Protein AF-A0A7I8V943-F1 (afdb_monomer)

Sequence (172 aa):
MAEEETLLRQRYSHDTDPDWDPNLPYGGKVYLARRKKPDPIWVKIVEAVALIGTIVFAIYAYYYFDHLHFHVTHGYAHLGYSAAQHQVGQRYLHGKGVEKNPHKAMEWFEKSAKQGHPHAAYNVAVGHLQGIRRDLLKPGEAHEYIKHAARNGVNEANRALTDVCERGGCEN

Structure (mmCIF, N/CA/C/O backbone):
data_AF-A0A7I8V943-F1
#
_entry.id   AF-A0A7I8V943-F1
#
loop_
_atom_site.group_PDB
_atom_site.id
_atom_site.type_symbol
_atom_site.label_atom_id
_atom_site.label_alt_id
_atom_site.label_comp_id
_atom_site.label_asym_id
_atom_site.label_entity_id
_atom_site.label_seq_id
_atom_site.pdbx_PDB_ins_code
_atom_site.Cartn_x
_atom_site.Cartn_y
_atom_site.Cartn_z
_atom_site.occupancy
_atom_site.B_iso_or_equiv
_atom_site.auth_seq_id
_atom_site.auth_comp_id
_atom_site.auth_asym_id
_atom_site.auth_atom_id
_atom_site.pdbx_PDB_model_num
ATOM 1 N N . MET A 1 1 ? -11.256 6.746 -68.044 1.00 68.31 1 MET A N 1
ATOM 2 C CA . MET A 1 1 ? -10.011 7.001 -68.806 1.00 68.31 1 MET A CA 1
ATOM 3 C C . MET A 1 1 ? -9.532 8.434 -68.594 1.00 68.31 1 MET A C 1
ATOM 5 O O . MET A 1 1 ? -8.538 8.596 -67.911 1.00 68.31 1 MET A O 1
ATOM 9 N N . ALA A 1 2 ? -10.250 9.468 -69.059 1.00 76.00 2 ALA A N 1
ATOM 10 C CA . ALA A 1 2 ? -9.832 10.868 -68.861 1.00 76.00 2 ALA A CA 1
ATOM 11 C C . ALA A 1 2 ? -9.759 11.289 -67.379 1.00 76.00 2 ALA A C 1
ATOM 13 O O . ALA A 1 2 ? -8.800 11.926 -66.965 1.00 76.00 2 ALA A O 1
ATOM 14 N N . GLU A 1 3 ? -10.735 10.868 -66.571 1.00 78.62 3 GLU A N 1
ATOM 15 C CA . GLU A 1 3 ? -10.806 11.206 -65.143 1.00 78.62 3 GLU A CA 1
ATOM 16 C C . GLU A 1 3 ? -9.691 10.528 -64.319 1.00 78.62 3 GLU A C 1
ATOM 18 O O . GLU A 1 3 ? -9.083 11.123 -63.433 1.00 78.62 3 GLU A O 1
ATOM 23 N N . GLU A 1 4 ? -9.346 9.294 -64.685 1.00 77.88 4 GLU A N 1
ATOM 24 C CA . GLU A 1 4 ? -8.247 8.533 -64.085 1.00 77.88 4 GLU A CA 1
ATOM 25 C C . GLU A 1 4 ? -6.886 9.137 -64.453 1.00 77.88 4 GLU A C 1
ATOM 27 O O . GLU A 1 4 ? -6.015 9.272 -63.597 1.00 77.88 4 GLU A O 1
ATOM 32 N N . GLU A 1 5 ? -6.723 9.596 -65.695 1.00 78.00 5 GLU A N 1
ATOM 33 C CA . GLU A 1 5 ? -5.516 10.295 -66.133 1.00 78.00 5 GLU A CA 1
ATOM 34 C C . GLU A 1 5 ? -5.358 11.658 -65.440 1.00 78.00 5 GLU A C 1
ATOM 36 O O . GLU A 1 5 ? -4.251 12.015 -65.032 1.00 78.00 5 GLU A O 1
ATOM 41 N N . THR A 1 6 ? -6.451 12.399 -65.226 1.00 77.25 6 THR A N 1
ATOM 42 C CA . THR A 1 6 ? -6.415 13.647 -64.448 1.00 77.25 6 THR A CA 1
ATOM 43 C C . THR A 1 6 ? -6.080 13.398 -62.982 1.00 77.25 6 THR A C 1
ATOM 45 O O . THR A 1 6 ? -5.248 14.112 -62.430 1.00 77.25 6 THR A O 1
ATOM 48 N N . LEU A 1 7 ? -6.632 12.347 -62.370 1.00 74.25 7 LEU A N 1
ATOM 49 C CA . LEU A 1 7 ? -6.323 11.968 -60.989 1.00 74.25 7 LEU A CA 1
ATOM 50 C C . LEU A 1 7 ? -4.874 11.499 -60.835 1.00 74.25 7 LEU A C 1
ATOM 52 O O . LEU A 1 7 ? -4.231 11.806 -59.834 1.00 74.25 7 LEU A O 1
ATOM 56 N N . LEU A 1 8 ? -4.336 10.781 -61.823 1.00 68.69 8 LEU A N 1
ATOM 57 C CA . LEU A 1 8 ? -2.928 10.394 -61.852 1.00 68.69 8 LEU A CA 1
ATOM 58 C C . LEU A 1 8 ? -2.028 11.623 -62.019 1.00 68.69 8 LEU A C 1
ATOM 60 O O . LEU A 1 8 ? -1.088 11.786 -61.246 1.00 68.69 8 LEU A O 1
ATOM 64 N N . ARG A 1 9 ? -2.333 12.536 -62.947 1.00 69.25 9 ARG A N 1
ATOM 65 C CA . ARG A 1 9 ? -1.579 13.795 -63.094 1.00 69.25 9 ARG A CA 1
ATOM 66 C C . ARG A 1 9 ? -1.612 14.638 -61.827 1.00 69.25 9 ARG A C 1
ATOM 68 O O . ARG A 1 9 ? -0.581 15.171 -61.444 1.00 69.25 9 ARG A O 1
ATOM 75 N N . GLN A 1 10 ? -2.754 14.704 -61.155 1.00 66.62 10 GLN A N 1
ATOM 76 C CA . GLN A 1 10 ? -2.909 15.420 -59.892 1.00 66.62 10 GLN A CA 1
ATOM 77 C C . GLN A 1 10 ? -2.174 14.718 -58.737 1.00 66.62 10 GLN A C 1
ATOM 79 O O . GLN A 1 10 ? -1.585 15.374 -57.888 1.00 66.62 10 GLN A O 1
ATOM 84 N N . ARG A 1 11 ? -2.111 13.380 -58.734 1.00 62.62 11 ARG A N 1
ATOM 85 C CA . ARG A 1 11 ? -1.323 12.590 -57.769 1.00 62.62 11 ARG A CA 1
ATOM 86 C C . ARG A 1 11 ? 0.189 12.778 -57.935 1.00 62.62 11 ARG A C 1
ATOM 88 O O . ARG A 1 11 ? 0.924 12.638 -56.962 1.00 62.62 11 ARG A O 1
ATOM 95 N N . TYR A 1 12 ? 0.649 13.062 -59.152 1.00 61.16 12 TYR A N 1
ATOM 96 C CA . TYR A 1 12 ? 2.063 13.280 -59.472 1.00 61.16 12 TYR A CA 1
ATOM 97 C C . TYR A 1 12 ? 2.429 14.761 -59.677 1.00 61.16 12 TYR A C 1
ATOM 99 O O . TYR A 1 12 ? 3.597 15.060 -59.938 1.00 61.16 12 TYR A O 1
ATOM 107 N N . SER A 1 13 ? 1.482 15.697 -59.534 1.00 63.16 13 SER A N 1
ATOM 108 C CA . SER A 1 13 ? 1.764 17.132 -59.625 1.00 63.16 13 SER A CA 1
ATOM 109 C C . SER A 1 13 ? 2.575 17.575 -58.415 1.00 63.16 13 SER A C 1
ATOM 111 O O . SER A 1 13 ? 2.190 17.318 -57.278 1.00 63.16 13 SER A O 1
ATOM 113 N N . HIS A 1 14 ? 3.707 18.229 -58.656 1.00 62.41 14 HIS A N 1
ATOM 114 C CA . HIS A 1 14 ? 4.579 18.724 -57.587 1.00 62.41 14 HIS A CA 1
ATOM 115 C C . HIS A 1 14 ? 4.001 19.976 -56.908 1.00 62.41 14 HIS A C 1
ATOM 117 O O . HIS A 1 14 ? 4.427 20.331 -55.818 1.00 62.41 14 HIS A O 1
ATOM 123 N N . ASP A 1 15 ? 2.979 20.593 -57.507 1.00 64.38 15 ASP A N 1
ATOM 124 C CA . ASP A 1 15 ? 2.347 21.829 -57.034 1.00 64.38 15 ASP A CA 1
ATOM 125 C C . ASP A 1 15 ? 1.619 21.681 -55.685 1.00 64.38 15 ASP A C 1
ATOM 127 O O . ASP A 1 15 ? 1.295 22.678 -55.047 1.00 64.38 15 ASP A O 1
ATOM 131 N N . THR A 1 16 ? 1.365 20.448 -55.231 1.00 65.06 16 THR A N 1
ATOM 132 C CA . THR A 1 16 ? 0.753 20.162 -53.922 1.00 65.06 16 THR A CA 1
ATOM 133 C C . THR A 1 16 ? 1.768 19.850 -52.819 1.00 65.06 16 THR A C 1
ATOM 135 O O . THR A 1 16 ? 1.364 19.643 -51.675 1.00 65.06 16 THR A O 1
ATOM 138 N N . ASP A 1 17 ? 3.062 19.751 -53.139 1.00 70.81 17 ASP A N 1
ATOM 139 C CA . ASP A 1 17 ? 4.116 19.430 -52.172 1.00 70.81 17 ASP A CA 1
ATOM 140 C C . ASP A 1 17 ? 4.638 20.728 -51.521 1.00 70.81 17 ASP A C 1
ATOM 142 O O . ASP A 1 17 ? 5.137 21.596 -52.239 1.00 70.81 17 ASP A O 1
ATOM 146 N N . PRO A 1 18 ? 4.542 20.906 -50.188 1.00 71.94 18 PRO A N 1
ATOM 147 C CA . PRO A 1 18 ? 5.000 22.126 -49.516 1.00 71.94 18 PRO A CA 1
ATOM 148 C C . PRO A 1 18 ? 6.506 22.397 -49.681 1.00 71.94 18 PRO A C 1
ATOM 150 O O . PRO A 1 18 ? 6.937 23.533 -49.491 1.00 71.94 18 PRO A O 1
ATOM 153 N N . ASP A 1 19 ? 7.296 21.384 -50.052 1.00 72.56 19 ASP A N 1
ATOM 154 C CA . ASP A 1 19 ? 8.736 21.514 -50.302 1.00 72.56 19 ASP A CA 1
ATOM 155 C C . ASP A 1 19 ? 9.072 21.935 -51.753 1.00 72.56 19 ASP A C 1
ATOM 157 O O . ASP A 1 19 ? 10.246 22.167 -52.082 1.00 72.56 19 ASP A O 1
ATOM 161 N N . TRP A 1 20 ? 8.073 22.031 -52.641 1.00 76.06 20 TRP A N 1
ATOM 162 C CA . TRP A 1 20 ? 8.238 22.486 -54.024 1.00 76.06 20 TRP A CA 1
ATOM 163 C C . TRP A 1 20 ? 8.131 24.011 -54.121 1.00 76.06 20 TRP A C 1
ATOM 165 O O . TRP A 1 20 ? 7.085 24.598 -53.867 1.00 76.06 20 TRP A O 1
ATOM 175 N N . ASP A 1 21 ? 9.220 24.658 -54.542 1.00 79.88 21 ASP A N 1
ATOM 176 C CA . ASP A 1 21 ? 9.245 26.096 -54.814 1.00 79.88 21 ASP A CA 1
ATOM 177 C C . ASP A 1 21 ? 9.688 26.336 -56.275 1.00 79.88 21 ASP A C 1
ATOM 179 O O . ASP A 1 21 ? 10.822 25.998 -56.648 1.00 7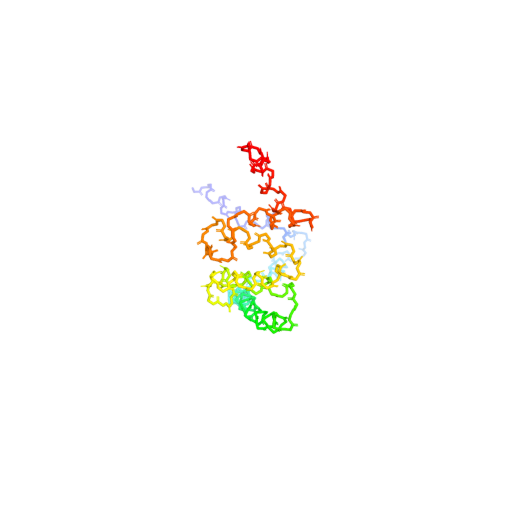9.88 21 ASP A O 1
ATOM 183 N N . PRO A 1 22 ? 8.796 26.883 -57.127 1.00 78.12 22 PRO A N 1
ATOM 184 C CA . PRO A 1 22 ? 9.045 27.068 -58.554 1.00 78.12 22 PRO A CA 1
ATOM 185 C C . PRO A 1 22 ? 10.020 28.214 -58.859 1.00 78.12 22 PRO A C 1
ATOM 187 O O . PRO A 1 22 ? 10.527 28.288 -59.979 1.00 78.12 22 PRO A O 1
ATOM 190 N N . ASN A 1 23 ? 10.312 29.093 -57.893 1.00 80.94 23 ASN A N 1
ATOM 191 C CA . ASN A 1 23 ? 11.150 30.277 -58.102 1.00 80.94 23 ASN A CA 1
ATOM 192 C C . ASN A 1 23 ? 12.654 30.000 -57.963 1.00 80.94 23 ASN A C 1
ATOM 194 O O . ASN A 1 23 ? 13.470 30.900 -58.179 1.00 80.94 23 ASN A O 1
ATOM 198 N N . LEU A 1 24 ? 13.057 28.774 -57.618 1.00 76.38 24 LEU A N 1
ATOM 199 C CA . LEU A 1 24 ? 14.473 28.443 -57.487 1.00 76.38 24 LEU A CA 1
ATOM 200 C C . LEU A 1 24 ? 15.122 28.105 -58.832 1.00 76.38 24 LEU A C 1
ATOM 202 O O . LEU A 1 24 ? 14.585 27.307 -59.612 1.00 76.38 24 LEU A O 1
ATOM 206 N N . PRO A 1 25 ? 16.348 28.604 -59.081 1.00 75.94 25 PRO A N 1
ATOM 207 C CA . PRO A 1 25 ? 17.129 28.159 -60.222 1.00 75.94 25 PRO A CA 1
ATOM 208 C C . PRO A 1 25 ? 17.386 26.650 -60.103 1.00 75.94 25 PRO A C 1
ATOM 210 O O . PRO A 1 25 ? 17.716 26.144 -59.031 1.00 75.94 25 PRO A O 1
ATOM 213 N N . TYR A 1 26 ? 17.227 25.923 -61.213 1.00 72.00 26 TYR A N 1
ATOM 214 C CA . TYR A 1 26 ? 17.338 24.457 -61.275 1.00 72.00 26 TYR A CA 1
ATOM 215 C C . TYR A 1 26 ? 16.249 23.675 -60.500 1.00 72.00 26 TYR A C 1
ATOM 217 O O . TYR A 1 26 ? 16.448 22.484 -60.234 1.00 72.00 26 TYR A O 1
ATOM 225 N N . GLY A 1 27 ? 15.105 24.317 -60.202 1.00 72.69 27 GLY A N 1
ATOM 226 C CA . GLY A 1 27 ? 13.888 23.818 -59.529 1.00 72.69 27 GLY A CA 1
ATOM 227 C C . GLY A 1 27 ? 13.808 22.309 -59.277 1.00 72.69 27 GLY A C 1
ATOM 228 O O . GLY A 1 27 ? 14.040 21.859 -58.158 1.00 72.69 27 GLY A O 1
ATOM 229 N N . GLY A 1 28 ? 13.556 21.507 -60.320 1.00 76.00 28 GLY A N 1
ATOM 230 C CA . GLY A 1 28 ? 13.406 20.044 -60.219 1.00 76.00 28 GLY A CA 1
ATOM 231 C C . GLY A 1 28 ? 14.594 19.307 -59.587 1.00 76.00 28 GLY A C 1
ATOM 232 O O . GLY A 1 28 ? 14.407 18.413 -58.763 1.00 76.00 28 GLY A O 1
ATOM 233 N N . LYS A 1 29 ? 15.833 19.690 -59.922 1.00 73.75 29 LYS A N 1
ATOM 234 C CA . LYS A 1 29 ? 17.044 19.048 -59.378 1.00 73.75 29 LYS A CA 1
ATOM 235 C C . LYS A 1 29 ? 17.275 19.436 -57.920 1.00 73.75 29 LYS A C 1
ATOM 237 O O . LYS A 1 29 ? 17.658 18.589 -57.120 1.00 73.75 29 LYS A O 1
ATOM 242 N N . VAL A 1 30 ? 17.022 20.700 -57.578 1.00 76.75 30 VAL A N 1
ATOM 243 C CA . VAL A 1 30 ? 17.175 21.222 -56.209 1.00 76.75 30 VAL A CA 1
ATOM 244 C C . VAL A 1 30 ? 16.087 20.666 -55.288 1.00 76.75 30 VAL A C 1
ATOM 246 O O . VAL A 1 30 ? 16.367 20.344 -54.136 1.00 76.75 30 VAL A O 1
ATOM 249 N N . TYR A 1 31 ? 14.867 20.499 -55.797 1.00 76.50 31 TYR A N 1
ATOM 250 C CA . TYR A 1 31 ? 13.768 19.818 -55.112 1.00 76.50 31 TYR A CA 1
ATOM 251 C C . TYR A 1 31 ? 14.116 18.358 -54.797 1.00 76.50 31 TYR A C 1
ATOM 253 O O . TYR A 1 31 ? 14.098 17.956 -53.636 1.00 76.50 31 TYR A O 1
ATOM 261 N N . LEU A 1 32 ? 14.548 17.582 -55.799 1.00 76.06 32 LEU A N 1
ATOM 262 C CA . LEU A 1 32 ? 14.947 16.185 -55.592 1.00 76.06 32 LEU A CA 1
ATOM 263 C C . LEU A 1 32 ? 16.163 16.041 -54.663 1.00 76.06 32 LEU A C 1
ATOM 265 O O . LEU A 1 32 ? 16.242 15.065 -53.923 1.00 76.06 32 LEU A O 1
ATOM 269 N N . ALA A 1 33 ? 17.093 17.002 -54.682 1.00 73.50 33 ALA A N 1
ATOM 270 C CA . ALA A 1 33 ? 18.255 17.017 -53.793 1.00 73.50 33 ALA A CA 1
ATOM 271 C C . ALA A 1 33 ? 17.895 17.353 -52.335 1.00 73.50 33 ALA A C 1
ATOM 273 O O . ALA A 1 33 ? 18.536 16.836 -51.421 1.00 73.50 33 ALA A O 1
ATOM 274 N N . ARG A 1 34 ? 16.873 18.192 -52.108 1.00 74.00 34 ARG A N 1
ATOM 275 C CA . ARG A 1 34 ? 16.338 18.485 -50.766 1.00 74.00 34 ARG A CA 1
ATOM 276 C C . ARG A 1 34 ? 15.458 17.369 -50.215 1.00 74.00 34 ARG A C 1
ATOM 278 O O . ARG A 1 34 ? 15.319 17.251 -49.000 1.00 74.00 34 ARG A O 1
ATOM 285 N N . ARG A 1 35 ? 14.903 16.526 -51.086 1.00 72.12 35 ARG A N 1
ATOM 286 C CA . ARG A 1 35 ? 14.050 15.409 -50.692 1.00 72.12 35 ARG A CA 1
ATOM 287 C C . ARG A 1 35 ? 14.856 14.371 -49.909 1.00 72.12 35 ARG A C 1
ATOM 289 O O . ARG A 1 35 ? 15.627 13.588 -50.470 1.00 72.12 35 ARG A O 1
ATOM 296 N N . LYS A 1 36 ? 14.668 14.347 -48.589 1.00 71.19 36 LYS A N 1
ATOM 297 C CA . LYS A 1 36 ? 15.260 13.328 -47.718 1.00 71.19 36 LYS A CA 1
ATOM 298 C C . LYS A 1 36 ? 14.707 11.962 -48.137 1.00 71.19 36 LYS A C 1
ATOM 300 O O . LYS A 1 36 ? 13.493 11.770 -48.183 1.00 71.19 36 LYS A O 1
ATOM 305 N N . LYS A 1 37 ? 15.587 11.019 -48.497 1.00 76.19 37 LYS A N 1
ATOM 306 C CA . LYS A 1 37 ? 15.161 9.647 -48.819 1.00 76.19 37 LYS A CA 1
ATOM 307 C C . LYS A 1 37 ? 14.432 9.072 -47.596 1.00 76.19 37 LYS A C 1
ATOM 309 O O . LYS A 1 37 ? 14.914 9.307 -46.487 1.00 76.19 37 LYS A O 1
ATOM 314 N N . PRO A 1 38 ? 13.303 8.359 -47.775 1.00 78.56 38 PRO A N 1
ATOM 315 C CA . PRO A 1 38 ? 12.608 7.748 -46.650 1.00 78.56 38 PRO A CA 1
ATOM 316 C C . PRO A 1 38 ? 13.590 6.863 -45.888 1.00 78.56 38 PRO A C 1
ATOM 318 O O . PRO A 1 38 ? 14.376 6.136 -46.509 1.00 78.56 38 PRO A O 1
ATOM 321 N N . ASP A 1 39 ? 13.573 6.967 -44.559 1.00 82.50 39 ASP A N 1
ATOM 322 C CA . ASP A 1 39 ? 14.457 6.166 -43.722 1.00 82.50 39 ASP A CA 1
ATOM 323 C C . ASP A 1 39 ? 14.255 4.684 -44.068 1.00 82.50 39 ASP A C 1
ATOM 325 O O . ASP A 1 39 ? 13.120 4.236 -44.281 1.00 82.50 39 ASP A O 1
ATOM 329 N N . PRO A 1 40 ? 15.338 3.903 -44.163 1.00 91.94 40 PRO A N 1
ATOM 330 C CA . PRO A 1 40 ? 15.212 2.508 -44.523 1.00 91.94 40 PRO A CA 1
ATOM 331 C C . PRO A 1 40 ? 14.437 1.765 -43.429 1.00 91.94 40 PRO A C 1
ATOM 333 O O . PRO A 1 40 ? 14.603 2.028 -42.239 1.00 91.94 40 PRO A O 1
ATOM 336 N N . ILE A 1 41 ? 13.603 0.806 -43.836 1.00 88.94 41 ILE A N 1
ATOM 337 C CA . ILE A 1 41 ? 12.653 0.101 -42.955 1.00 88.94 41 ILE A CA 1
ATOM 338 C C . ILE A 1 41 ? 13.338 -0.476 -41.702 1.00 88.94 41 ILE A C 1
ATOM 340 O O . ILE A 1 41 ? 12.758 -0.464 -40.619 1.00 88.94 41 ILE A O 1
ATOM 344 N N . TRP A 1 42 ? 14.597 -0.913 -41.814 1.00 89.19 42 TRP A N 1
ATOM 345 C CA . TRP A 1 42 ? 15.360 -1.445 -40.683 1.00 89.19 42 TRP A CA 1
ATOM 346 C C . TRP A 1 42 ? 15.579 -0.424 -39.554 1.00 89.19 42 TRP A C 1
ATOM 348 O O . TRP A 1 42 ? 15.561 -0.817 -38.392 1.00 89.19 42 TRP A O 1
ATOM 358 N N . VAL A 1 43 ? 15.704 0.876 -39.853 1.00 92.38 43 VAL A N 1
ATOM 359 C CA . VAL A 1 43 ? 15.827 1.932 -38.827 1.00 92.38 43 VAL A CA 1
ATOM 360 C C . VAL A 1 43 ? 14.543 2.025 -38.004 1.00 92.38 43 VAL A C 1
ATOM 362 O O . VAL A 1 43 ? 14.603 2.110 -36.780 1.00 92.38 43 VAL A O 1
ATOM 365 N N . LYS A 1 44 ? 13.377 1.914 -38.652 1.00 91.81 44 LYS A N 1
ATOM 366 C CA . LYS A 1 44 ? 12.076 1.908 -37.965 1.00 91.81 44 LYS A CA 1
ATOM 367 C C . LYS A 1 44 ? 11.860 0.654 -37.120 1.00 91.81 44 LYS A C 1
ATOM 369 O O . LYS A 1 44 ? 11.264 0.736 -36.051 1.00 91.81 44 LYS A O 1
ATOM 374 N N . ILE A 1 45 ? 12.397 -0.487 -37.552 1.00 95.12 45 ILE A N 1
ATOM 375 C CA . ILE A 1 45 ? 12.391 -1.723 -36.755 1.00 95.12 45 ILE A CA 1
ATOM 376 C C . ILE A 1 45 ? 13.261 -1.563 -35.503 1.00 95.12 45 ILE A C 1
ATOM 378 O O . ILE A 1 45 ? 12.821 -1.918 -34.413 1.00 95.12 45 ILE A O 1
ATOM 382 N N . VAL A 1 46 ? 14.467 -1.001 -35.631 1.00 96.44 46 VAL A N 1
ATOM 383 C CA . VAL A 1 46 ? 15.360 -0.754 -34.486 1.00 96.44 46 VAL A CA 1
ATOM 384 C C . VAL A 1 46 ? 14.718 0.208 -33.483 1.00 96.44 46 VAL A C 1
ATOM 386 O O . VAL A 1 46 ? 14.749 -0.059 -32.283 1.00 96.44 46 VAL A O 1
ATOM 389 N N . GLU A 1 47 ? 14.085 1.281 -33.963 1.00 93.69 47 GLU A N 1
ATOM 390 C CA . GLU A 1 47 ? 13.342 2.235 -33.129 1.00 93.69 47 GLU A CA 1
ATOM 391 C C . GLU A 1 47 ? 12.207 1.538 -32.356 1.00 93.69 47 GLU A C 1
ATOM 393 O O . GLU A 1 47 ? 12.101 1.684 -31.137 1.00 93.69 47 GLU A O 1
ATOM 398 N N . ALA A 1 48 ? 11.413 0.700 -33.029 1.00 95.50 48 ALA A N 1
ATOM 399 C CA . ALA A 1 48 ? 10.337 -0.057 -32.392 1.00 95.50 48 ALA A CA 1
ATOM 400 C C . ALA A 1 48 ? 10.853 -1.065 -31.350 1.00 95.50 48 ALA A C 1
ATOM 402 O O . ALA A 1 48 ? 10.293 -1.166 -30.260 1.00 95.50 48 ALA A O 1
ATOM 403 N N . VAL A 1 49 ? 11.938 -1.788 -31.646 1.00 97.31 49 VAL A N 1
ATOM 404 C CA . VAL A 1 49 ? 12.546 -2.742 -30.703 1.00 97.31 49 VAL A CA 1
ATOM 405 C C . VAL A 1 49 ? 13.102 -2.022 -29.479 1.00 97.31 49 VAL A C 1
ATOM 407 O O . VAL A 1 49 ? 12.913 -2.503 -28.362 1.00 97.31 49 VAL A O 1
ATOM 410 N N . ALA A 1 50 ? 13.733 -0.859 -29.657 1.00 96.69 50 ALA A N 1
ATOM 411 C CA . ALA A 1 50 ? 14.204 -0.047 -28.542 1.00 96.69 50 ALA A CA 1
ATOM 412 C C . ALA A 1 50 ? 13.040 0.385 -27.636 1.00 96.69 50 ALA A C 1
ATOM 414 O O . ALA A 1 50 ? 13.128 0.224 -26.420 1.00 96.69 50 ALA A O 1
ATOM 415 N N . LEU A 1 51 ? 11.925 0.849 -28.214 1.00 96.75 51 LEU A N 1
ATOM 416 C CA . LEU A 1 51 ? 10.723 1.222 -27.457 1.00 96.75 51 LEU A CA 1
ATOM 417 C C . LEU A 1 51 ? 10.095 0.031 -26.721 1.00 96.75 51 LEU A C 1
ATOM 419 O O . LEU A 1 51 ? 9.722 0.145 -25.557 1.00 96.75 51 LEU A O 1
ATOM 423 N N . ILE A 1 52 ? 10.004 -1.134 -27.361 1.00 97.00 52 ILE A N 1
ATOM 424 C CA . ILE A 1 52 ? 9.492 -2.344 -26.702 1.00 97.00 52 ILE A CA 1
ATOM 425 C C . ILE A 1 52 ? 10.429 -2.760 -25.562 1.00 97.00 52 ILE A C 1
ATOM 427 O O . ILE A 1 52 ? 9.967 -3.097 -24.474 1.00 97.00 52 ILE A O 1
ATOM 431 N N . GLY A 1 53 ? 11.742 -2.688 -25.780 1.00 97.12 53 GLY A N 1
ATOM 432 C CA . GLY A 1 53 ? 12.750 -3.005 -24.775 1.00 97.12 53 GLY A CA 1
ATOM 433 C C . GLY A 1 53 ? 12.659 -2.112 -23.539 1.00 97.12 53 GLY A C 1
ATOM 434 O O . GLY A 1 53 ? 12.708 -2.624 -22.421 1.00 97.12 53 GLY A O 1
ATOM 435 N N . THR A 1 54 ? 12.464 -0.800 -23.707 1.00 96.44 54 THR A N 1
ATOM 436 C CA . THR A 1 54 ? 12.300 0.115 -22.565 1.00 96.44 54 THR A CA 1
ATOM 437 C C . THR A 1 54 ? 11.012 -0.155 -21.797 1.00 96.44 54 THR A C 1
ATOM 439 O O . THR A 1 54 ? 11.030 -0.126 -20.567 1.00 96.44 54 THR A O 1
ATOM 442 N N . ILE A 1 55 ? 9.918 -0.489 -22.488 1.00 96.44 55 ILE A N 1
ATOM 443 C CA . ILE A 1 55 ? 8.650 -0.864 -21.849 1.00 96.44 55 ILE A CA 1
ATOM 444 C C . ILE A 1 55 ? 8.815 -2.161 -21.051 1.00 96.44 55 ILE A C 1
ATOM 446 O O . ILE A 1 55 ? 8.437 -2.213 -19.882 1.00 96.44 55 ILE A O 1
ATOM 450 N N . VAL A 1 56 ? 9.422 -3.197 -21.636 1.00 96.12 56 VAL A N 1
ATOM 451 C CA . VAL A 1 56 ? 9.670 -4.475 -20.948 1.00 96.12 56 VAL A CA 1
ATOM 452 C C . VAL A 1 56 ? 10.593 -4.281 -19.747 1.00 96.12 56 VAL A C 1
ATOM 454 O O . VAL A 1 56 ? 10.316 -4.814 -18.674 1.00 96.12 56 VAL A O 1
ATOM 457 N N . PHE A 1 57 ? 11.653 -3.486 -19.890 1.00 94.88 57 PHE A N 1
ATOM 458 C CA . PHE A 1 57 ? 12.548 -3.158 -18.784 1.00 94.88 57 PHE A CA 1
ATOM 459 C C . PHE A 1 57 ? 11.821 -2.403 -17.666 1.00 94.88 57 PHE A C 1
ATOM 461 O O . PHE A 1 57 ? 11.999 -2.736 -16.497 1.00 94.88 57 PHE A O 1
ATOM 468 N N . ALA A 1 58 ? 10.962 -1.439 -18.002 1.00 92.62 58 ALA A N 1
ATOM 469 C CA . ALA A 1 58 ? 10.160 -0.714 -17.021 1.00 92.62 58 ALA A CA 1
ATOM 470 C C . ALA A 1 58 ? 9.183 -1.644 -16.283 1.00 92.62 58 ALA A C 1
ATOM 472 O O . ALA A 1 58 ? 9.063 -1.562 -15.061 1.00 92.62 58 ALA A O 1
ATOM 473 N N . ILE A 1 59 ? 8.536 -2.569 -16.999 1.00 91.19 59 ILE A N 1
ATOM 474 C CA . ILE A 1 59 ? 7.662 -3.591 -16.407 1.00 91.19 59 ILE A CA 1
ATOM 475 C C . ILE A 1 59 ? 8.463 -4.497 -15.466 1.00 91.19 59 ILE A C 1
ATOM 477 O O . ILE A 1 59 ? 8.061 -4.716 -14.324 1.00 91.19 59 ILE A O 1
ATOM 481 N N . TYR A 1 60 ? 9.618 -4.993 -15.910 1.00 89.81 60 TYR A N 1
ATOM 482 C CA . TYR A 1 60 ? 10.497 -5.821 -15.089 1.00 89.81 60 TYR A CA 1
ATOM 483 C C . TYR A 1 60 ? 10.956 -5.084 -13.824 1.00 89.81 60 TYR A C 1
ATOM 485 O O . TYR A 1 60 ? 10.853 -5.624 -12.722 1.00 89.81 60 TYR A O 1
ATOM 493 N N . ALA A 1 61 ? 11.399 -3.833 -13.965 1.00 89.44 61 ALA A N 1
ATOM 494 C CA . ALA A 1 61 ? 11.808 -2.991 -12.847 1.00 89.44 61 ALA A CA 1
ATOM 495 C C . ALA A 1 61 ? 10.657 -2.765 -11.855 1.00 89.44 61 ALA A C 1
ATOM 497 O O . ALA A 1 61 ? 10.878 -2.854 -10.649 1.00 89.44 61 ALA A O 1
ATOM 498 N N . TYR A 1 62 ? 9.432 -2.545 -12.341 1.00 85.88 62 TYR A N 1
ATOM 499 C CA . TYR A 1 62 ? 8.239 -2.416 -11.503 1.00 85.88 62 TYR A CA 1
ATOM 500 C C . TYR A 1 62 ? 7.976 -3.686 -10.674 1.00 85.88 62 TYR A C 1
ATOM 502 O O . TYR A 1 62 ? 7.838 -3.603 -9.452 1.00 85.88 62 TYR A O 1
ATOM 510 N N . TYR A 1 63 ? 7.989 -4.866 -11.306 1.00 83.56 63 TYR A N 1
ATOM 511 C CA . TYR A 1 63 ? 7.790 -6.142 -10.605 1.00 83.56 63 TYR A CA 1
ATOM 512 C C . TYR A 1 63 ? 8.912 -6.458 -9.608 1.00 83.56 63 TYR A C 1
ATOM 514 O O . TYR A 1 63 ? 8.643 -6.917 -8.495 1.00 83.56 63 TYR A O 1
ATOM 522 N N . TYR A 1 64 ? 10.167 -6.196 -9.978 1.00 81.50 64 TYR A N 1
ATOM 523 C CA . TYR A 1 64 ? 11.313 -6.414 -9.096 1.00 81.50 64 TYR A CA 1
ATOM 524 C C . TYR A 1 64 ? 11.274 -5.483 -7.876 1.00 81.50 64 TYR A C 1
ATOM 526 O O . TYR A 1 64 ? 11.513 -5.918 -6.746 1.00 81.50 64 TYR A O 1
ATOM 534 N N . PHE A 1 65 ? 10.918 -4.212 -8.085 1.00 78.31 65 PHE A N 1
ATOM 535 C CA . PHE A 1 65 ? 10.796 -3.231 -7.009 1.00 78.31 65 PHE A CA 1
ATOM 536 C C . PHE A 1 65 ? 9.711 -3.621 -5.999 1.00 78.31 65 PHE A C 1
ATOM 538 O O . PHE A 1 65 ? 9.927 -3.506 -4.792 1.00 78.31 65 PHE A O 1
ATOM 545 N N . ASP A 1 66 ? 8.581 -4.156 -6.467 1.00 75.75 66 ASP A N 1
ATOM 546 C CA . ASP A 1 66 ? 7.514 -4.640 -5.588 1.00 75.75 66 ASP A CA 1
ATOM 547 C C . ASP A 1 66 ? 7.977 -5.796 -4.678 1.00 75.75 66 ASP A C 1
ATOM 549 O O . ASP A 1 66 ? 7.596 -5.843 -3.503 1.00 75.75 66 ASP A O 1
ATOM 553 N N . HIS A 1 67 ? 8.832 -6.698 -5.175 1.00 74.38 67 HIS A N 1
ATOM 554 C CA . HIS A 1 67 ? 9.380 -7.797 -4.373 1.00 74.38 67 HIS A CA 1
ATOM 555 C C . HIS A 1 67 ? 10.422 -7.307 -3.354 1.00 74.38 67 HIS A C 1
ATOM 557 O O . HIS A 1 67 ? 10.352 -7.662 -2.175 1.00 74.38 67 HIS A O 1
ATOM 563 N N . LEU A 1 68 ? 11.336 -6.417 -3.762 1.00 78.56 68 LEU A N 1
ATOM 564 C CA . LEU A 1 68 ? 12.324 -5.818 -2.855 1.00 78.56 68 LEU A CA 1
ATOM 565 C C . LEU A 1 68 ? 11.651 -5.031 -1.719 1.00 78.56 68 LEU A C 1
ATOM 567 O O . LEU A 1 68 ? 12.038 -5.148 -0.552 1.00 78.56 68 LEU A O 1
ATOM 571 N N . HIS A 1 69 ? 10.606 -4.267 -2.044 1.00 81.88 69 HIS A N 1
ATOM 572 C CA . HIS A 1 69 ? 9.862 -3.472 -1.072 1.00 81.88 69 HIS A CA 1
ATOM 573 C C . HIS A 1 69 ? 9.214 -4.344 0.017 1.00 81.88 69 HIS A C 1
ATOM 575 O O . HIS A 1 69 ? 9.143 -3.930 1.179 1.00 81.88 69 HIS A O 1
ATOM 581 N N . PHE A 1 70 ? 8.782 -5.568 -0.310 1.00 87.81 70 PHE A N 1
ATOM 582 C CA . PHE A 1 70 ? 8.224 -6.494 0.679 1.00 87.81 70 PHE A CA 1
ATOM 583 C C . PHE A 1 70 ? 9.250 -6.898 1.746 1.00 87.81 70 PHE A C 1
ATOM 585 O O . PHE A 1 70 ? 8.950 -6.814 2.933 1.00 87.81 70 PHE A O 1
ATOM 592 N N . HIS A 1 71 ? 10.475 -7.268 1.365 1.00 87.94 71 HIS A N 1
ATOM 593 C CA . HIS A 1 71 ? 11.498 -7.682 2.335 1.00 87.94 71 HIS A CA 1
ATOM 594 C C . HIS A 1 71 ? 11.881 -6.559 3.301 1.00 87.94 71 HIS A C 1
ATOM 596 O O . HIS A 1 71 ? 11.974 -6.777 4.511 1.00 87.94 71 HIS A O 1
ATOM 602 N N . VAL A 1 72 ? 12.049 -5.346 2.772 1.00 90.44 72 VAL A N 1
ATOM 603 C CA . VAL A 1 72 ? 12.386 -4.163 3.568 1.00 90.44 72 VAL A CA 1
ATOM 604 C C . VAL A 1 72 ? 11.248 -3.824 4.534 1.00 90.44 72 VAL A C 1
ATOM 606 O O . VAL A 1 72 ? 11.474 -3.712 5.739 1.00 90.44 72 VAL A O 1
ATOM 609 N N . THR A 1 73 ? 10.006 -3.735 4.042 1.00 91.62 73 THR A N 1
ATOM 610 C CA . THR A 1 73 ? 8.834 -3.470 4.898 1.00 91.62 73 THR A CA 1
ATOM 611 C C . THR A 1 73 ? 8.607 -4.562 5.939 1.00 91.62 73 THR A C 1
ATOM 613 O O . THR A 1 73 ? 8.261 -4.247 7.075 1.00 91.62 73 THR A O 1
ATOM 616 N N . HIS A 1 74 ? 8.863 -5.826 5.601 1.00 92.69 74 HIS A N 1
ATOM 617 C CA . HIS A 1 74 ? 8.808 -6.937 6.546 1.00 92.69 74 HIS A CA 1
ATOM 618 C C . HIS A 1 74 ? 9.857 -6.791 7.658 1.00 92.69 74 HIS A C 1
ATOM 620 O O . HIS A 1 74 ? 9.522 -6.968 8.827 1.00 92.69 74 HIS A O 1
ATOM 626 N N . GLY A 1 75 ? 11.087 -6.381 7.334 1.00 94.06 75 GLY A N 1
ATOM 627 C CA . GLY A 1 75 ? 12.111 -6.044 8.330 1.00 94.06 75 GLY A CA 1
ATOM 628 C C . GLY A 1 75 ? 11.662 -4.937 9.293 1.00 94.06 75 GLY A C 1
ATOM 629 O O . GLY A 1 75 ? 11.711 -5.118 10.509 1.00 94.06 75 GLY A O 1
ATOM 630 N N . TYR A 1 76 ? 11.125 -3.829 8.772 1.00 94.31 76 TYR A N 1
ATOM 631 C CA . TYR A 1 76 ? 10.573 -2.751 9.607 1.00 94.31 76 TYR A CA 1
ATOM 632 C C . TYR A 1 76 ? 9.362 -3.195 10.440 1.00 94.31 76 TYR A C 1
ATOM 634 O O . TYR A 1 76 ? 9.189 -2.751 11.575 1.00 94.31 76 TYR A O 1
ATOM 642 N N . ALA A 1 77 ? 8.530 -4.095 9.921 1.00 95.06 77 ALA A N 1
ATOM 643 C CA . ALA A 1 77 ? 7.403 -4.637 10.671 1.00 95.06 77 ALA A CA 1
ATOM 644 C C . ALA A 1 77 ? 7.861 -5.454 11.893 1.00 95.06 77 ALA A C 1
ATOM 646 O O . ALA A 1 77 ? 7.231 -5.361 12.953 1.00 95.06 77 ALA A O 1
ATOM 647 N N . HIS A 1 78 ? 8.971 -6.196 11.771 1.00 93.44 78 HIS A N 1
ATOM 648 C CA . HIS A 1 78 ? 9.605 -6.918 12.886 1.00 93.44 78 HIS A CA 1
ATOM 649 C C . HIS A 1 78 ? 10.249 -5.991 13.915 1.00 93.44 78 HIS A C 1
ATOM 651 O O . HIS A 1 78 ? 10.194 -6.287 15.103 1.00 93.44 78 HIS A O 1
ATOM 657 N N . LEU A 1 79 ? 10.773 -4.839 13.486 1.00 94.31 79 LEU A N 1
ATOM 658 C CA . LEU A 1 79 ? 11.250 -3.786 14.395 1.00 94.31 79 LEU A CA 1
ATOM 659 C C . LEU A 1 79 ? 10.118 -3.106 15.183 1.00 94.31 79 LEU A C 1
ATOM 661 O O . LEU A 1 79 ? 10.385 -2.339 16.103 1.00 94.31 79 LEU A O 1
ATOM 665 N N . GLY A 1 80 ? 8.860 -3.389 14.840 1.00 93.06 80 GLY A N 1
ATOM 666 C CA . GLY A 1 80 ? 7.703 -2.917 15.588 1.00 93.06 80 GLY A CA 1
ATOM 667 C C . GLY A 1 80 ? 7.035 -1.676 15.011 1.00 93.06 80 GLY A C 1
ATOM 668 O O . GLY A 1 80 ? 6.090 -1.201 15.619 1.00 93.06 80 GLY A O 1
ATOM 669 N N . TYR A 1 81 ? 7.436 -1.164 13.845 1.00 95.56 81 TYR A N 1
ATOM 670 C CA . TYR A 1 81 ? 6.783 0.012 13.260 1.00 95.56 81 TYR A CA 1
ATOM 671 C C . TYR A 1 81 ? 5.343 -0.302 12.821 1.00 95.56 81 TYR A C 1
ATOM 673 O O . TYR A 1 81 ? 5.126 -1.081 11.887 1.00 95.56 81 TYR A O 1
ATOM 681 N N . SER A 1 82 ? 4.351 0.343 13.444 1.00 95.12 82 SER A N 1
ATOM 682 C CA . SER A 1 82 ? 2.924 0.109 13.171 1.00 95.12 82 SER A CA 1
ATOM 683 C C . SER A 1 82 ? 2.551 0.283 11.693 1.00 95.12 82 SER A C 1
ATOM 685 O O . SER A 1 82 ? 1.826 -0.548 11.139 1.00 95.12 82 SER A O 1
ATOM 687 N N . ALA A 1 83 ? 3.071 1.318 11.025 1.00 94.00 83 ALA A N 1
ATOM 688 C CA . ALA A 1 83 ? 2.820 1.575 9.606 1.00 94.00 83 ALA A CA 1
ATOM 689 C C . ALA A 1 83 ? 3.368 0.450 8.714 1.00 94.00 83 ALA A C 1
ATOM 691 O O . ALA A 1 83 ? 2.689 -0.002 7.794 1.00 94.00 83 ALA A O 1
ATOM 692 N N . ALA A 1 84 ? 4.562 -0.064 9.021 1.00 95.44 84 ALA A N 1
ATOM 693 C CA . ALA A 1 84 ? 5.149 -1.181 8.288 1.00 95.44 84 ALA A CA 1
ATOM 694 C C . ALA A 1 84 ? 4.345 -2.473 8.494 1.00 95.44 84 ALA A C 1
ATOM 696 O O . ALA A 1 84 ? 4.070 -3.184 7.531 1.00 95.44 84 ALA A O 1
ATOM 697 N N . GLN A 1 85 ? 3.890 -2.747 9.721 1.00 96.31 85 GLN A N 1
ATOM 698 C CA . GLN A 1 85 ? 3.015 -3.890 10.014 1.00 96.31 85 GLN A CA 1
ATOM 699 C C . GLN A 1 85 ? 1.698 -3.818 9.231 1.00 96.31 85 GLN A C 1
ATOM 701 O O . GLN A 1 85 ? 1.265 -4.820 8.660 1.00 96.31 85 GLN A O 1
ATOM 706 N N . HIS A 1 86 ? 1.096 -2.629 9.131 1.00 96.00 86 HIS A N 1
ATOM 707 C CA . HIS A 1 86 ? -0.084 -2.413 8.296 1.00 96.00 86 HIS A CA 1
ATOM 708 C C . HIS A 1 86 ? 0.210 -2.709 6.818 1.00 96.00 86 HIS A C 1
ATOM 710 O O . HIS A 1 86 ? -0.530 -3.453 6.175 1.00 96.00 86 HIS A O 1
ATOM 716 N N . GLN A 1 87 ? 1.314 -2.185 6.282 1.00 94.50 87 GLN A N 1
ATOM 717 C CA . GLN A 1 87 ? 1.714 -2.419 4.891 1.00 94.50 87 GLN A CA 1
ATOM 718 C C . GLN A 1 87 ? 1.957 -3.905 4.601 1.00 94.50 87 GLN A C 1
ATOM 720 O O . GLN A 1 87 ? 1.480 -4.423 3.593 1.00 94.50 87 GLN A O 1
ATOM 725 N N . VAL A 1 88 ? 2.628 -4.626 5.501 1.00 94.94 88 VAL A N 1
ATOM 726 C CA . VAL A 1 88 ? 2.833 -6.078 5.379 1.00 94.94 88 VAL A CA 1
ATOM 727 C C . VAL A 1 88 ? 1.496 -6.821 5.358 1.00 94.94 88 VAL A C 1
ATOM 729 O O . VAL A 1 88 ? 1.292 -7.683 4.500 1.00 94.94 88 VAL A O 1
ATOM 732 N N . GLY A 1 89 ? 0.554 -6.445 6.229 1.00 94.81 89 GLY A N 1
ATOM 733 C CA . GLY A 1 89 ? -0.809 -6.979 6.208 1.00 94.81 89 GLY A CA 1
ATOM 734 C C . GLY A 1 89 ? -1.496 -6.765 4.856 1.00 94.81 89 GLY A C 1
ATOM 735 O O . GLY A 1 89 ? -2.039 -7.705 4.275 1.00 94.81 89 GLY A O 1
ATOM 736 N N . GLN A 1 90 ? -1.392 -5.562 4.282 1.00 93.56 90 GLN A N 1
ATOM 737 C CA . GLN A 1 90 ? -1.949 -5.275 2.955 1.00 93.56 90 GLN A CA 1
ATOM 738 C C . GLN A 1 90 ? -1.308 -6.122 1.850 1.00 93.56 90 GLN A C 1
ATOM 740 O O . GLN A 1 90 ? -2.015 -6.574 0.944 1.00 93.56 90 GLN A O 1
ATOM 745 N N . ARG A 1 91 ? 0.008 -6.359 1.907 1.00 92.38 91 ARG A N 1
ATOM 746 C CA . ARG A 1 91 ? 0.716 -7.189 0.920 1.00 92.38 91 ARG A CA 1
ATOM 747 C C . ARG A 1 91 ? 0.252 -8.645 0.981 1.00 92.38 91 ARG A C 1
ATOM 749 O O . ARG A 1 91 ? -0.045 -9.202 -0.072 1.00 92.38 91 ARG A O 1
ATOM 756 N N . TYR A 1 92 ? 0.074 -9.214 2.177 1.00 94.00 92 TYR A N 1
ATOM 757 C CA . TYR A 1 92 ? -0.506 -10.554 2.353 1.00 94.00 92 TYR A CA 1
ATOM 758 C C . TYR A 1 92 ? -1.974 -10.644 1.906 1.00 94.00 92 TYR A C 1
ATOM 760 O O . TYR A 1 92 ? -2.383 -11.676 1.376 1.00 94.00 92 TYR A O 1
ATOM 768 N N . LEU A 1 93 ? -2.764 -9.578 2.074 1.00 92.69 93 LEU A N 1
ATOM 769 C CA . LEU A 1 93 ? -4.167 -9.549 1.644 1.00 92.69 93 LEU A CA 1
ATOM 770 C C . LEU A 1 93 ? -4.307 -9.550 0.111 1.00 92.69 93 LEU A C 1
ATOM 772 O O . LEU A 1 93 ? -5.176 -10.234 -0.431 1.00 92.69 93 LEU A O 1
ATOM 776 N N . HIS A 1 94 ? -3.448 -8.800 -0.585 1.00 89.44 94 HIS A N 1
ATOM 777 C CA . HIS A 1 94 ? -3.496 -8.653 -2.045 1.00 89.44 94 HIS A CA 1
ATOM 778 C C . HIS A 1 94 ? -2.595 -9.639 -2.802 1.00 89.44 94 HIS A C 1
ATOM 780 O O . HIS A 1 94 ? -2.776 -9.806 -4.004 1.00 89.44 94 HIS A O 1
ATOM 786 N N . GLY A 1 95 ? -1.632 -10.277 -2.134 1.00 88.00 95 GLY A N 1
ATOM 787 C CA . GLY A 1 95 ? -0.651 -11.159 -2.772 1.00 88.00 95 GLY A CA 1
ATOM 788 C C . GLY A 1 95 ? 0.406 -10.417 -3.603 1.00 88.00 95 GLY A C 1
ATOM 789 O O . GLY A 1 95 ? 0.886 -10.934 -4.608 1.00 88.00 95 GLY A O 1
ATOM 790 N N . LYS A 1 96 ? 0.751 -9.172 -3.239 1.00 82.38 96 LYS A N 1
ATOM 791 C CA . LYS A 1 96 ? 1.750 -8.376 -3.979 1.00 82.38 96 LYS A CA 1
ATOM 792 C C . LYS A 1 96 ? 3.162 -8.709 -3.500 1.00 82.38 96 LYS A C 1
ATOM 794 O O . LYS A 1 96 ? 3.559 -8.249 -2.431 1.00 82.38 96 LYS A O 1
ATOM 799 N N . GLY A 1 97 ? 3.905 -9.482 -4.291 1.00 78.56 97 GLY A N 1
ATOM 800 C CA . GLY A 1 97 ? 5.283 -9.889 -3.978 1.00 78.56 97 GLY A CA 1
ATOM 801 C C . GLY A 1 97 ? 5.397 -11.005 -2.932 1.00 78.56 97 GLY A C 1
ATOM 802 O O . GLY A 1 97 ? 6.511 -11.394 -2.593 1.00 78.56 97 GLY A O 1
ATOM 803 N N . VAL A 1 98 ? 4.264 -11.523 -2.445 1.00 87.06 98 VAL A N 1
ATOM 804 C CA . VAL A 1 98 ? 4.143 -12.639 -1.498 1.00 87.06 98 VAL A CA 1
ATOM 805 C C . VAL A 1 98 ? 2.873 -13.431 -1.811 1.00 87.06 98 VAL A C 1
ATOM 807 O O . VAL A 1 98 ? 1.928 -12.882 -2.374 1.00 87.06 98 VAL A O 1
ATOM 810 N N . GLU A 1 99 ? 2.828 -14.709 -1.441 1.00 89.31 99 GLU A N 1
ATOM 811 C CA . GLU A 1 99 ? 1.615 -15.517 -1.563 1.00 89.31 99 GLU A CA 1
ATOM 812 C C . GLU A 1 99 ? 0.460 -14.910 -0.750 1.00 89.31 99 GLU A C 1
ATOM 814 O O . GLU A 1 99 ? 0.627 -14.478 0.398 1.00 89.31 99 GLU A O 1
ATOM 819 N N . LYS A 1 100 ? -0.729 -14.867 -1.359 1.00 93.19 100 LYS A N 1
ATOM 820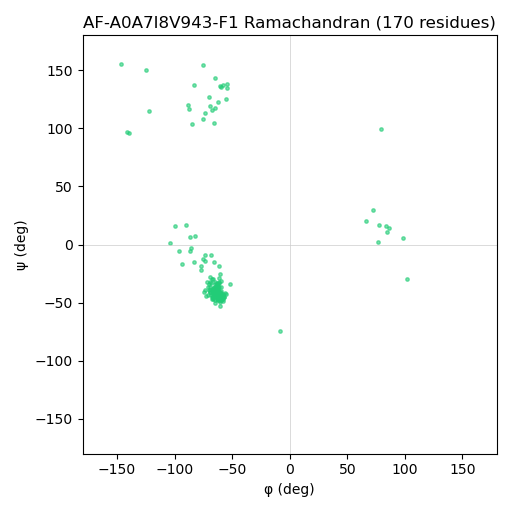 C CA . LYS A 1 100 ? -1.927 -14.310 -0.735 1.00 93.19 100 LYS A CA 1
ATOM 821 C C . LYS A 1 100 ? -2.319 -15.158 0.472 1.00 93.19 100 LYS A C 1
ATOM 823 O O . LYS A 1 100 ? -2.694 -16.317 0.334 1.00 93.19 100 LYS A O 1
ATOM 828 N N . ASN A 1 101 ? -2.295 -14.554 1.654 1.00 94.38 101 ASN A N 1
ATOM 829 C CA . ASN A 1 101 ? -2.712 -15.207 2.886 1.00 94.38 101 ASN A CA 1
ATOM 830 C C . ASN A 1 101 ? -3.505 -14.225 3.763 1.00 94.38 101 ASN A C 1
ATOM 832 O O . ASN A 1 101 ? -2.915 -13.443 4.515 1.00 94.38 101 ASN A O 1
ATOM 836 N N . PRO A 1 102 ? -4.847 -14.255 3.691 1.00 91.50 102 PRO A N 1
ATOM 837 C CA . PRO A 1 102 ? -5.677 -13.310 4.424 1.00 91.50 102 PRO A CA 1
ATOM 838 C C . PRO A 1 102 ? -5.629 -13.544 5.943 1.00 91.50 102 PRO A C 1
ATOM 840 O O . PRO A 1 102 ? -5.731 -12.583 6.697 1.00 91.50 102 PRO A O 1
ATOM 843 N N . HIS A 1 103 ? -5.386 -14.771 6.419 1.00 92.12 103 HIS A N 1
ATOM 844 C CA . HIS A 1 103 ? -5.248 -15.039 7.856 1.00 92.12 103 HIS A CA 1
ATOM 845 C C . HIS A 1 103 ? -3.997 -14.374 8.443 1.00 92.12 103 HIS A C 1
ATOM 847 O O . HIS A 1 103 ? -4.089 -13.676 9.451 1.00 92.12 103 HIS A O 1
ATOM 853 N N . LYS A 1 104 ? -2.843 -14.504 7.772 1.00 92.88 104 LYS A N 1
ATOM 854 C CA . LYS A 1 104 ? -1.610 -13.804 8.174 1.00 92.88 104 LYS A CA 1
ATOM 855 C C . LYS A 1 104 ? -1.758 -12.287 8.076 1.00 92.88 104 LYS A C 1
ATOM 857 O O . LYS A 1 104 ? -1.226 -11.571 8.919 1.00 92.88 104 LYS A O 1
ATOM 862 N N . ALA A 1 105 ? -2.485 -11.787 7.074 1.00 95.00 105 ALA A N 1
ATOM 863 C CA . ALA A 1 105 ? -2.760 -10.357 6.953 1.00 95.00 105 ALA A CA 1
ATOM 864 C C . ALA A 1 105 ? -3.458 -9.805 8.206 1.00 95.00 105 ALA A C 1
ATOM 866 O O . ALA A 1 105 ? -3.038 -8.775 8.735 1.00 95.00 105 ALA A O 1
ATOM 867 N N . MET A 1 106 ? -4.464 -10.524 8.715 1.00 94.69 106 MET A N 1
ATOM 868 C CA . MET A 1 106 ? -5.199 -10.139 9.923 1.00 94.69 106 MET A C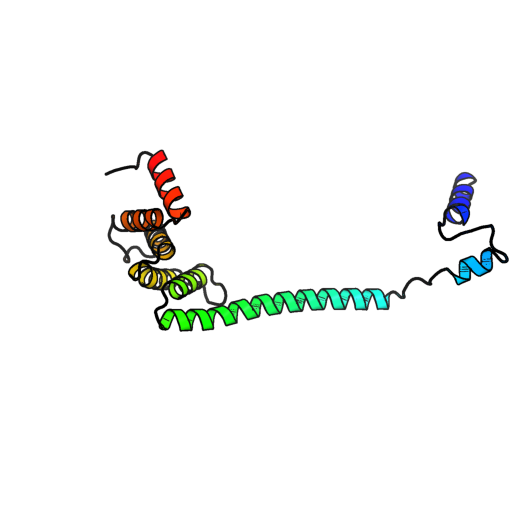A 1
ATOM 869 C C . MET A 1 106 ? -4.308 -10.089 11.165 1.00 94.69 106 MET A C 1
ATOM 871 O O . MET A 1 106 ? -4.421 -9.145 11.938 1.00 94.69 106 MET A O 1
ATOM 875 N N . GLU A 1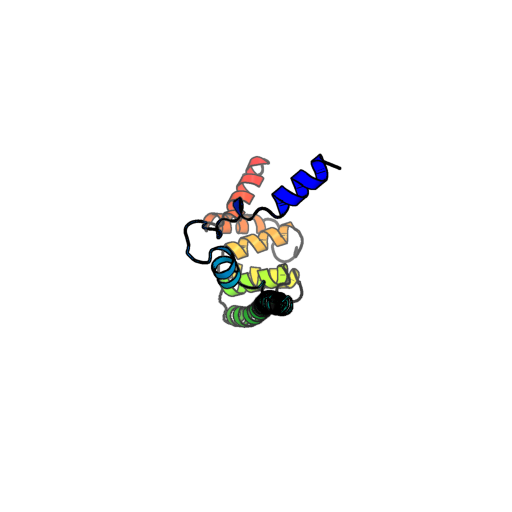 107 ? -3.379 -11.032 11.330 1.00 93.50 107 GLU A N 1
ATOM 876 C CA . GLU A 1 107 ? -2.427 -11.025 12.454 1.00 93.50 107 GLU A CA 1
ATOM 877 C C . GLU A 1 107 ? -1.512 -9.794 12.437 1.00 93.50 107 GLU A C 1
ATOM 879 O O . GLU A 1 107 ? -1.236 -9.190 13.475 1.00 93.50 107 GLU A O 1
ATOM 884 N N . TRP A 1 108 ? -1.048 -9.385 11.255 1.00 95.62 108 TRP A N 1
ATOM 885 C CA . TRP A 1 108 ? -0.237 -8.175 11.113 1.00 95.62 108 TRP A CA 1
ATOM 886 C C . TRP A 1 108 ? -1.048 -6.900 11.338 1.00 95.62 108 TRP A C 1
ATOM 888 O O . TRP A 1 108 ? -0.565 -5.975 11.997 1.00 95.62 108 TRP A O 1
ATOM 898 N N . PHE A 1 109 ? -2.289 -6.857 10.848 1.00 95.62 109 PHE A N 1
ATOM 899 C CA . PHE A 1 109 ? -3.185 -5.743 11.132 1.00 95.62 109 PHE A CA 1
ATOM 900 C C . PHE A 1 109 ? -3.522 -5.646 12.620 1.00 95.62 109 PHE A C 1
ATOM 902 O O . PHE A 1 109 ? -3.545 -4.540 13.146 1.00 95.62 109 PHE A O 1
ATOM 909 N N . GLU A 1 110 ? -3.698 -6.765 13.321 1.00 93.94 110 GLU A N 1
ATOM 910 C CA . GLU A 1 110 ? -3.937 -6.785 14.766 1.00 93.94 110 GLU A CA 1
ATOM 911 C C . GLU A 1 110 ? -2.762 -6.182 15.542 1.00 93.94 110 GLU A C 1
ATOM 913 O O . GLU A 1 110 ? -2.958 -5.314 16.392 1.00 93.94 110 GLU A O 1
ATOM 918 N N . LYS A 1 111 ? -1.526 -6.584 15.215 1.00 94.81 111 LYS A N 1
ATOM 919 C CA . LYS A 1 111 ? -0.312 -6.017 15.829 1.00 94.81 111 LYS A CA 1
ATOM 920 C C . LYS A 1 111 ? -0.224 -4.506 15.618 1.00 94.81 111 LYS A C 1
ATOM 922 O O . LYS A 1 111 ? 0.071 -3.775 16.559 1.00 94.81 111 LYS A O 1
ATOM 927 N N . SER A 1 112 ? -0.535 -4.043 14.410 1.00 96.19 112 SER A N 1
ATOM 928 C CA . SER A 1 112 ? -0.530 -2.619 14.066 1.00 96.19 112 SER A 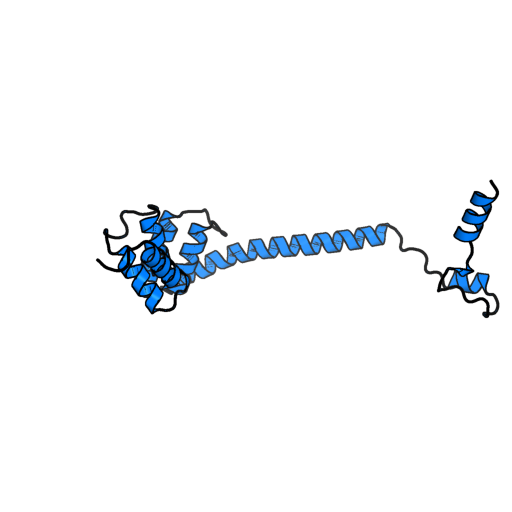CA 1
ATOM 929 C C . SER A 1 112 ? -1.658 -1.848 14.768 1.00 96.19 112 SER A C 1
ATOM 931 O O . SER A 1 112 ? -1.438 -0.756 15.295 1.00 96.19 112 SER A O 1
ATOM 933 N N . ALA A 1 113 ? -2.857 -2.431 14.846 1.00 94.25 113 ALA A N 1
ATOM 934 C CA . ALA A 1 113 ? -4.012 -1.844 15.517 1.00 94.25 113 ALA A CA 1
ATOM 935 C C . ALA A 1 113 ? -3.796 -1.721 17.033 1.00 94.25 113 ALA A C 1
ATOM 937 O O . ALA A 1 113 ? -4.148 -0.695 17.610 1.00 94.25 113 ALA A O 1
ATOM 938 N N . LYS A 1 114 ? -3.136 -2.703 17.665 1.00 92.69 114 LYS A N 1
ATOM 939 C CA . LYS A 1 114 ? -2.729 -2.640 19.083 1.00 92.6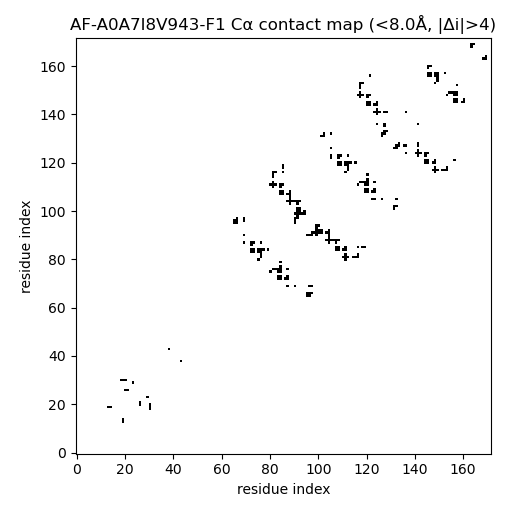9 114 LYS A CA 1
ATOM 940 C C . LYS A 1 114 ? -1.778 -1.480 19.385 1.00 92.69 114 LYS A C 1
ATOM 942 O O . LYS A 1 114 ? -1.750 -1.001 20.511 1.00 92.69 114 LYS A O 1
ATOM 947 N N . GLN A 1 115 ? -1.033 -1.006 18.387 1.00 93.62 115 GLN A N 1
ATOM 948 C CA . GLN A 1 115 ? -0.193 0.191 18.495 1.00 93.62 115 GLN A CA 1
ATOM 949 C C . GLN A 1 115 ? -0.950 1.496 18.191 1.00 93.62 115 GLN A C 1
ATOM 951 O O . GLN A 1 115 ? -0.335 2.553 18.083 1.00 93.62 115 GLN A O 1
ATOM 956 N N . GLY A 1 116 ? -2.271 1.437 18.008 1.00 92.06 116 GLY A N 1
ATOM 957 C CA . GLY A 1 116 ? -3.110 2.600 17.730 1.00 92.06 116 GLY A CA 1
ATOM 958 C C . GLY A 1 116 ? -3.175 3.005 16.258 1.00 92.06 116 GLY A C 1
ATOM 959 O O . GLY A 1 116 ? -3.710 4.068 15.955 1.00 92.06 116 GLY A O 1
ATOM 960 N N . HIS A 1 117 ? -2.676 2.193 15.315 1.00 95.56 117 HIS A N 1
ATOM 961 C CA . HIS A 1 117 ? -2.765 2.546 13.896 1.00 95.56 117 HIS A CA 1
ATOM 962 C C . HIS A 1 117 ? -4.224 2.488 13.406 1.00 95.56 117 HIS A C 1
ATOM 964 O O . HIS A 1 117 ? -4.822 1.407 13.358 1.00 95.56 117 HIS A O 1
ATOM 970 N N . PRO A 1 118 ? -4.801 3.606 12.930 1.00 94.81 118 PRO A N 1
ATOM 971 C CA . PRO A 1 118 ? -6.239 3.679 12.695 1.00 94.81 118 PRO A CA 1
ATOM 972 C C . PRO A 1 118 ? -6.689 2.902 11.448 1.00 94.81 118 PRO A C 1
ATOM 974 O O . PRO A 1 118 ? -7.665 2.160 11.516 1.00 94.81 118 PRO A O 1
ATOM 977 N N . HIS A 1 119 ? -5.941 2.954 10.335 1.00 95.19 119 HIS A N 1
ATOM 978 C CA . HIS A 1 119 ? -6.249 2.112 9.166 1.00 95.19 119 HIS A CA 1
ATOM 979 C C . HIS A 1 119 ? -6.135 0.608 9.451 1.00 95.19 119 HIS A C 1
ATOM 981 O O . HIS A 1 119 ? -6.899 -0.181 8.900 1.00 95.19 119 HIS A O 1
ATOM 987 N N . ALA A 1 120 ? -5.193 0.185 10.299 1.00 95.25 120 ALA A N 1
ATOM 988 C CA . ALA A 1 120 ? -5.101 -1.215 10.689 1.00 95.25 120 ALA A CA 1
ATOM 989 C C . ALA A 1 120 ? -6.312 -1.636 11.525 1.00 95.25 120 ALA A C 1
ATOM 991 O O . ALA A 1 120 ? -6.888 -2.682 11.246 1.00 95.25 120 ALA A O 1
ATOM 992 N N . ALA A 1 121 ? -6.747 -0.796 12.471 1.00 94.62 121 ALA A N 1
ATOM 993 C CA . ALA A 1 121 ? -7.946 -1.053 13.264 1.00 94.62 121 ALA A CA 1
ATOM 994 C C . ALA A 1 121 ? -9.197 -1.223 12.384 1.00 94.62 121 ALA A C 1
ATOM 996 O O . ALA A 1 121 ? -9.947 -2.183 12.559 1.00 94.62 121 ALA A O 1
ATOM 997 N N . TYR A 1 122 ? -9.372 -0.357 11.381 1.00 95.19 122 TYR A N 1
ATOM 998 C CA . TYR A 1 122 ? -10.449 -0.493 10.399 1.00 95.19 122 TYR A CA 1
ATOM 999 C C . TYR A 1 122 ? -10.370 -1.818 9.623 1.00 95.19 122 TYR A C 1
ATOM 1001 O O . TYR A 1 122 ? -11.357 -2.548 9.544 1.00 95.19 122 TYR A O 1
ATOM 1009 N N . ASN A 1 123 ? -9.190 -2.179 9.105 1.00 94.50 123 ASN A N 1
ATOM 1010 C CA . ASN A 1 123 ? -9.008 -3.426 8.355 1.00 94.50 123 ASN A CA 1
ATOM 1011 C C . ASN A 1 123 ? -9.269 -4.675 9.208 1.00 94.50 123 ASN A C 1
ATOM 1013 O O . ASN A 1 123 ? -9.833 -5.647 8.706 1.00 94.50 123 ASN A O 1
ATOM 1017 N N . VAL A 1 124 ? -8.895 -4.648 10.492 1.00 94.12 124 VAL A N 1
ATOM 1018 C CA . VAL A 1 124 ? -9.210 -5.727 11.437 1.00 94.12 124 VAL A CA 1
ATOM 1019 C C . VAL A 1 124 ? -10.720 -5.873 11.614 1.00 94.12 124 VAL A C 1
ATOM 1021 O O . VAL A 1 124 ? -11.249 -6.980 11.510 1.00 94.12 124 VAL A O 1
ATOM 1024 N N . ALA A 1 125 ? -11.429 -4.768 11.840 1.00 92.69 125 ALA A N 1
ATOM 1025 C CA . ALA A 1 125 ? -12.874 -4.802 12.013 1.00 92.69 125 ALA A CA 1
ATOM 1026 C C . ALA A 1 125 ? -13.587 -5.322 10.758 1.00 92.69 125 ALA A C 1
ATOM 1028 O O . ALA A 1 125 ? -14.419 -6.224 10.847 1.00 92.69 125 ALA A O 1
ATOM 1029 N N . VAL A 1 126 ? -13.212 -4.825 9.577 1.00 91.44 126 VAL A N 1
ATOM 1030 C CA . VAL A 1 126 ? -13.787 -5.275 8.301 1.00 91.44 126 VAL A CA 1
ATOM 1031 C C . VAL A 1 126 ? -13.495 -6.753 8.050 1.00 91.44 126 VAL A C 1
ATOM 1033 O O . VAL A 1 126 ? -14.405 -7.498 7.695 1.00 91.44 126 VAL A O 1
ATOM 1036 N N . GLY A 1 127 ? -12.261 -7.213 8.275 1.00 91.12 127 GLY A N 1
ATOM 1037 C CA . GLY A 1 127 ? -11.912 -8.621 8.084 1.00 91.12 127 GLY A CA 1
ATOM 1038 C C . GLY A 1 127 ? -12.639 -9.558 9.054 1.00 91.12 127 GLY A C 1
ATOM 1039 O O . GLY A 1 127 ? -12.998 -10.677 8.679 1.00 91.12 127 GLY A O 1
ATOM 1040 N N . HIS A 1 128 ? -12.924 -9.096 10.273 1.00 90.25 128 HIS A N 1
ATOM 1041 C CA . HIS A 1 128 ? -13.757 -9.826 11.225 1.00 90.25 128 HIS A CA 1
ATOM 1042 C C . HIS A 1 128 ? -15.220 -9.908 10.756 1.00 90.25 128 HIS A C 1
ATOM 1044 O O . HIS A 1 128 ? -15.787 -11.001 10.721 1.00 90.25 128 HIS A O 1
ATOM 1050 N N . LEU A 1 129 ? -15.803 -8.789 10.307 1.00 87.69 129 LEU A N 1
ATOM 1051 C CA . LEU A 1 129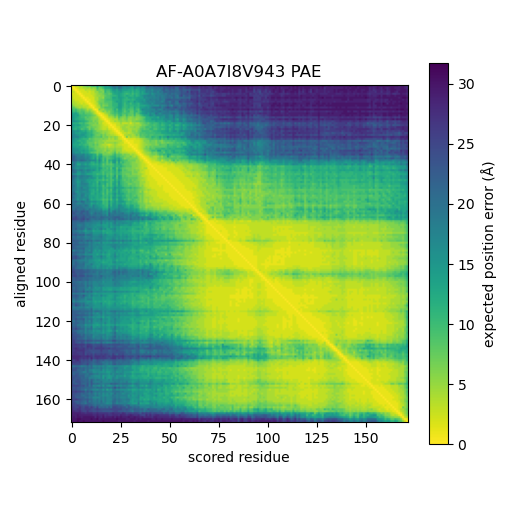 ? -17.176 -8.729 9.779 1.00 87.69 129 LEU A CA 1
ATOM 1052 C C . LEU A 1 129 ? -17.360 -9.565 8.502 1.00 87.69 129 LEU A C 1
ATOM 1054 O O . LEU A 1 129 ? -18.395 -10.200 8.320 1.00 87.69 129 LEU A O 1
ATOM 1058 N N . GLN A 1 130 ? -16.339 -9.625 7.645 1.00 88.44 130 GLN A N 1
ATOM 1059 C CA . GLN A 1 130 ? -16.313 -10.483 6.454 1.00 88.44 130 GLN A CA 1
ATOM 1060 C C . GLN A 1 130 ? -16.117 -11.973 6.785 1.00 88.44 130 GLN A C 1
ATOM 1062 O O . GLN A 1 130 ? -16.233 -12.821 5.902 1.00 88.44 130 GLN A O 1
ATOM 1067 N N . GLY A 1 131 ? -15.818 -12.316 8.042 1.00 86.69 131 GLY A N 1
ATOM 1068 C CA . GLY A 1 131 ? -15.613 -13.695 8.479 1.00 86.69 131 GLY A CA 1
ATOM 1069 C C . GLY A 1 131 ? -14.252 -14.289 8.112 1.00 86.69 131 GLY A C 1
ATOM 1070 O O . GLY A 1 131 ? -14.103 -15.505 8.184 1.00 86.69 131 GLY A O 1
ATOM 1071 N N . ILE A 1 132 ? -13.256 -13.466 7.759 1.00 85.06 132 ILE A N 1
ATOM 1072 C CA . ILE A 1 132 ? -11.889 -13.921 7.440 1.00 85.06 132 ILE A CA 1
ATOM 1073 C C . ILE A 1 132 ? -11.228 -14.549 8.678 1.00 85.06 132 ILE A C 1
ATOM 1075 O O . ILE A 1 132 ? -10.607 -15.605 8.590 1.00 85.06 132 ILE A O 1
ATOM 1079 N N . ARG A 1 133 ? -11.375 -13.906 9.844 1.00 80.69 133 ARG A N 1
ATOM 1080 C CA . ARG A 1 133 ? -10.939 -14.399 11.166 1.00 80.69 133 ARG A CA 1
ATOM 1081 C C . ARG A 1 133 ? -11.991 -14.019 12.212 1.00 80.69 133 ARG A C 1
ATOM 1083 O O . ARG A 1 133 ? -12.017 -12.892 12.708 1.00 80.69 133 ARG A O 1
ATOM 1090 N N . ARG A 1 134 ? -12.888 -14.959 12.522 1.00 73.69 134 ARG A N 1
ATOM 1091 C CA . ARG A 1 134 ? -13.975 -14.786 13.510 1.00 73.69 134 ARG A CA 1
ATOM 1092 C C . ARG A 1 134 ? -13.507 -14.893 14.962 1.00 73.69 134 ARG A C 1
ATOM 1094 O O . ARG A 1 134 ? -14.199 -14.454 15.862 1.00 73.69 134 ARG A O 1
ATOM 1101 N N . ASP A 1 135 ? -12.347 -15.483 15.175 1.00 79.31 135 ASP A N 1
ATOM 1102 C CA . ASP A 1 135 ? -11.689 -15.705 16.461 1.00 79.31 135 ASP A CA 1
ATOM 1103 C C . ASP A 1 135 ? -10.895 -14.487 16.958 1.00 79.31 135 ASP A C 1
ATOM 1105 O O . ASP A 1 135 ? -10.529 -14.437 18.127 1.00 79.31 135 ASP A O 1
ATOM 1109 N N . LEU A 1 136 ? -10.623 -13.510 16.084 1.00 79.44 136 LEU A N 1
ATOM 1110 C CA . LEU A 1 136 ? -9.740 -12.389 16.413 1.00 79.44 136 LEU A CA 1
ATOM 1111 C C . LEU A 1 136 ? -10.349 -11.402 17.417 1.00 79.44 136 LEU A C 1
ATOM 1113 O O . LEU A 1 136 ? -9.657 -10.933 18.314 1.00 79.44 136 LEU A O 1
ATOM 1117 N N . LEU A 1 137 ? -11.623 -11.056 17.226 1.00 80.50 137 LEU A N 1
ATOM 1118 C CA . LEU A 1 137 ? -12.352 -10.057 18.009 1.00 80.50 137 LEU A CA 1
ATOM 1119 C C . LEU A 1 137 ? -13.616 -10.689 18.587 1.00 80.50 137 LEU A C 1
ATOM 1121 O O . LEU A 1 137 ? -14.201 -11.593 17.987 1.00 80.50 137 LEU A O 1
ATOM 1125 N N . LYS A 1 138 ? -14.064 -10.197 19.741 1.00 82.50 138 LYS A N 1
ATOM 1126 C CA . LYS A 1 138 ? -15.368 -10.583 20.293 1.00 82.50 138 LYS A CA 1
ATOM 1127 C C . LYS A 1 138 ? -16.501 -9.885 19.532 1.00 82.50 138 LYS A C 1
ATOM 1129 O O . LYS A 1 138 ? -16.301 -8.789 18.996 1.00 82.50 138 LYS A O 1
ATOM 1134 N N . PRO A 1 139 ? -17.715 -10.467 19.517 1.00 72.56 139 PRO A N 1
ATOM 1135 C CA . PRO A 1 139 ? -18.884 -9.781 18.975 1.00 72.56 139 PRO A CA 1
ATOM 1136 C C . PRO A 1 139 ? -19.064 -8.422 19.672 1.00 72.56 139 PRO A C 1
ATOM 1138 O O . PRO A 1 139 ? -19.105 -8.352 20.897 1.00 72.56 139 PRO A O 1
ATOM 1141 N N . GLY A 1 140 ? -19.122 -7.344 18.884 1.00 78.50 140 GLY A N 1
ATOM 1142 C CA . GLY A 1 140 ? -19.240 -5.956 19.359 1.00 78.50 140 GLY A CA 1
ATOM 1143 C C . GLY A 1 140 ? -17.937 -5.147 19.340 1.00 78.50 140 GLY A C 1
ATOM 1144 O O . GLY A 1 140 ? -17.976 -3.949 19.065 1.00 78.50 140 GLY A O 1
ATOM 1145 N N . GLU A 1 141 ? -16.768 -5.778 19.506 1.00 86.56 141 GLU A N 1
ATOM 1146 C CA . GLU A 1 141 ? -15.477 -5.062 19.505 1.00 86.56 141 GLU A CA 1
ATOM 1147 C C . GLU A 1 141 ? -15.143 -4.461 18.129 1.00 86.56 141 GLU A C 1
ATOM 1149 O O . GLU A 1 141 ? -14.507 -3.411 18.042 1.00 86.56 141 GLU A O 1
ATOM 1154 N N . ALA A 1 142 ? -15.618 -5.078 17.041 1.00 87.81 142 ALA A N 1
ATOM 1155 C CA . ALA A 1 142 ? -15.388 -4.582 15.684 1.00 87.81 142 ALA A CA 1
ATOM 1156 C C . ALA A 1 142 ? -15.956 -3.167 15.470 1.00 87.81 142 ALA A C 1
ATOM 1158 O O . ALA A 1 142 ? -15.330 -2.348 14.798 1.00 87.81 142 ALA A O 1
ATOM 1159 N N . HIS A 1 143 ? -17.105 -2.851 16.077 1.00 88.12 143 HIS A N 1
ATOM 1160 C CA . HIS A 1 143 ? -17.717 -1.522 15.973 1.00 88.12 143 HIS A CA 1
ATOM 1161 C C . HIS A 1 143 ? -16.864 -0.449 16.653 1.00 88.12 143 HIS A C 1
ATOM 1163 O O . HIS A 1 143 ? -16.645 0.628 16.099 1.00 88.12 143 HIS A O 1
ATOM 1169 N N . GLU A 1 144 ? -16.303 -0.766 17.820 1.00 89.50 144 GLU A N 1
ATOM 1170 C CA . GLU A 1 144 ? -15.407 0.136 18.548 1.00 89.50 144 GLU A CA 1
ATOM 1171 C C . GLU A 1 144 ? -14.108 0.402 17.776 1.00 89.50 144 GLU A C 1
ATOM 1173 O O . GLU A 1 144 ? -13.636 1.539 17.727 1.00 89.50 144 GLU A O 1
ATOM 1178 N N . TYR A 1 145 ? -13.571 -0.600 17.077 1.00 92.00 145 TYR A N 1
ATOM 1179 C CA . TYR A 1 145 ? -12.411 -0.425 16.196 1.00 92.00 145 TYR A CA 1
ATOM 1180 C C . TYR A 1 145 ? -12.708 0.510 15.013 1.00 92.00 145 TYR A C 1
ATOM 1182 O O . TYR A 1 145 ? -11.868 1.346 14.664 1.00 92.00 145 TYR A O 1
ATOM 1190 N N . ILE A 1 146 ? -13.903 0.419 14.420 1.00 92.56 146 ILE A N 1
ATOM 1191 C CA . ILE A 1 146 ? -14.337 1.322 13.341 1.00 92.56 146 ILE A CA 1
ATOM 1192 C C . ILE A 1 146 ? -14.519 2.744 13.881 1.00 92.56 146 ILE A C 1
ATOM 1194 O O . ILE A 1 146 ? -13.997 3.685 13.283 1.00 92.56 146 ILE A O 1
ATOM 1198 N N . LYS A 1 147 ? -15.173 2.921 15.038 1.00 92.06 147 LYS A N 1
ATOM 1199 C CA . LYS A 1 147 ? -15.289 4.232 15.705 1.00 92.06 147 LYS A CA 1
ATOM 1200 C C . LYS A 1 147 ? -13.925 4.837 16.025 1.00 92.06 14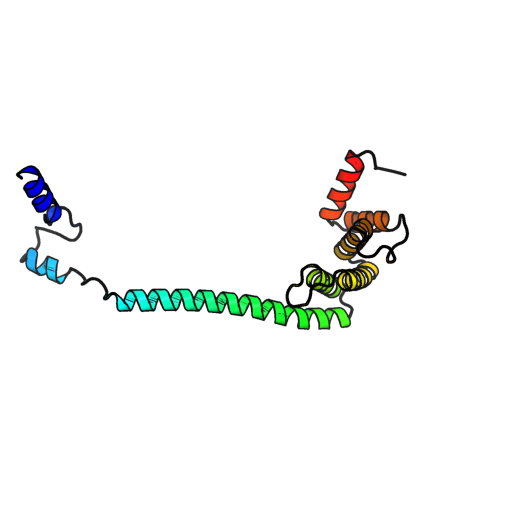7 LYS A C 1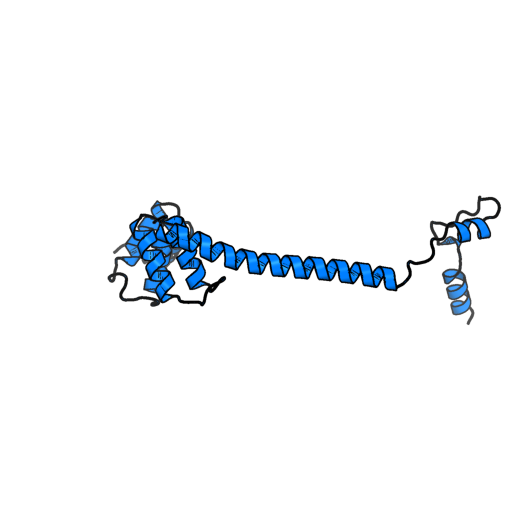
ATOM 1202 O O . LYS A 1 147 ? -13.711 6.026 15.794 1.00 92.06 147 LYS A O 1
ATOM 1207 N N . HIS A 1 148 ? -12.991 4.037 16.535 1.00 92.31 148 HIS A N 1
ATOM 1208 C CA . HIS A 1 148 ? -11.626 4.483 16.801 1.00 92.31 148 HIS A CA 1
ATOM 1209 C C . HIS A 1 148 ? -10.931 4.944 15.513 1.00 92.31 148 HIS A C 1
ATOM 1211 O O . HIS A 1 148 ? -10.325 6.015 15.487 1.00 92.31 148 HIS A O 1
ATOM 1217 N N . ALA A 1 149 ? -11.040 4.180 14.425 1.00 95.12 149 ALA A N 1
ATOM 1218 C CA . ALA A 1 149 ? -10.463 4.558 13.138 1.00 95.12 149 ALA A CA 1
ATOM 1219 C C . ALA A 1 149 ? -11.078 5.857 12.582 1.00 95.12 149 ALA A C 1
ATOM 1221 O O . ALA A 1 149 ? -10.348 6.742 12.133 1.00 95.12 149 ALA A O 1
ATOM 1222 N N . ALA A 1 150 ? -12.400 6.001 12.679 1.00 94.38 150 ALA A N 1
ATOM 1223 C CA . ALA A 1 150 ? -13.152 7.186 12.274 1.00 94.38 150 ALA A CA 1
ATOM 1224 C C . ALA A 1 150 ? -12.708 8.454 13.026 1.00 94.38 150 ALA A C 1
ATOM 1226 O O . ALA A 1 150 ? -12.403 9.471 12.399 1.00 94.38 150 ALA A O 1
ATOM 1227 N N . ARG A 1 151 ? -12.573 8.374 14.359 1.00 93.50 151 ARG A N 1
ATOM 1228 C CA . ARG A 1 151 ? -12.075 9.477 15.209 1.00 93.50 151 ARG A CA 1
ATOM 1229 C C . ARG A 1 151 ? -10.658 9.921 14.846 1.00 93.50 151 ARG A C 1
ATOM 1231 O O . ARG A 1 151 ? -10.332 11.092 14.984 1.00 93.50 151 ARG A O 1
ATOM 1238 N N . ASN A 1 152 ? -9.837 8.993 14.364 1.00 94.25 152 ASN A N 1
ATOM 1239 C CA . ASN A 1 152 ? -8.466 9.248 13.926 1.00 94.25 152 ASN A CA 1
ATOM 1240 C C . ASN A 1 152 ? -8.361 9.613 12.430 1.00 94.25 152 ASN A C 1
ATOM 1242 O O . ASN A 1 152 ? -7.275 9.547 11.856 1.00 94.25 152 ASN A O 1
ATOM 1246 N N . GLY A 1 153 ? -9.472 9.986 11.784 1.00 92.69 153 GLY A N 1
ATOM 1247 C CA . GLY A 1 153 ? -9.470 10.553 10.433 1.00 92.69 153 GLY A CA 1
ATOM 1248 C C . GLY A 1 153 ? -9.493 9.538 9.288 1.00 92.69 153 GLY A C 1
ATOM 1249 O O . GLY A 1 153 ? -9.241 9.912 8.144 1.00 92.69 153 GLY A O 1
ATOM 1250 N N . VAL A 1 154 ? -9.804 8.264 9.547 1.00 95.12 154 VAL A N 1
ATOM 1251 C CA . VAL A 1 154 ? -9.954 7.267 8.474 1.00 95.12 154 VAL A CA 1
ATOM 1252 C C . VAL A 1 154 ? -11.287 7.483 7.760 1.00 95.12 154 VAL A C 1
ATOM 1254 O O . VAL A 1 154 ? -12.361 7.180 8.285 1.00 95.12 154 VAL A O 1
ATOM 1257 N N . ASN A 1 155 ? -11.218 7.991 6.530 1.00 94.94 155 ASN A N 1
ATOM 1258 C CA . ASN A 1 155 ? -12.388 8.314 5.710 1.00 94.94 155 ASN A CA 1
ATOM 1259 C C . ASN A 1 155 ? -13.239 7.084 5.374 1.00 94.94 155 ASN A C 1
ATOM 1261 O O . ASN A 1 155 ? -14.456 7.193 5.239 1.00 94.94 155 ASN A O 1
ATOM 1265 N N . GLU A 1 156 ? -12.618 5.917 5.202 1.00 93.50 156 GLU A N 1
ATOM 1266 C CA . GLU A 1 156 ? -13.317 4.649 4.975 1.00 93.50 156 GLU A CA 1
ATOM 1267 C C . GLU A 1 156 ? -14.159 4.254 6.192 1.00 93.50 156 GLU A C 1
ATOM 1269 O O . GLU A 1 156 ? -15.300 3.832 6.038 1.00 93.50 156 GLU A O 1
ATOM 1274 N N . ALA A 1 157 ? -13.627 4.462 7.398 1.00 93.75 157 ALA A N 1
ATOM 1275 C CA . ALA A 1 157 ? -14.327 4.171 8.640 1.00 93.75 157 ALA A CA 1
ATOM 1276 C C . ALA A 1 157 ? -15.507 5.126 8.855 1.00 93.75 157 ALA A C 1
ATOM 1278 O O . ALA A 1 157 ? -16.600 4.673 9.178 1.00 93.75 157 ALA A O 1
ATOM 1279 N N . ASN A 1 158 ? -15.318 6.427 8.600 1.00 93.19 158 ASN A N 1
ATOM 1280 C CA . ASN A 1 158 ? -16.410 7.405 8.640 1.00 93.19 158 ASN A CA 1
ATOM 1281 C C . ASN A 1 158 ? -17.532 7.042 7.662 1.00 93.19 158 ASN A C 1
ATOM 1283 O O . ASN A 1 158 ? -18.692 7.004 8.052 1.00 93.19 158 ASN A O 1
ATOM 1287 N N . ARG A 1 159 ? -17.188 6.700 6.413 1.00 93.12 159 ARG A N 1
ATOM 1288 C CA . ARG A 1 159 ? -18.172 6.263 5.411 1.00 93.12 159 ARG A CA 1
ATOM 1289 C C . ARG A 1 159 ? -18.920 5.006 5.843 1.00 93.12 159 ARG A C 1
ATOM 1291 O O . ARG A 1 159 ? -20.134 4.953 5.692 1.00 93.12 159 ARG A O 1
ATOM 1298 N N . ALA A 1 160 ? -18.212 4.025 6.400 1.00 90.75 160 ALA A N 1
ATOM 1299 C CA . ALA A 1 160 ? -18.831 2.806 6.908 1.00 90.75 160 ALA A CA 1
ATOM 1300 C C . ALA A 1 160 ? -19.822 3.096 8.048 1.00 90.75 160 ALA A C 1
ATOM 1302 O O . ALA A 1 160 ? -20.902 2.515 8.076 1.00 90.75 160 ALA A O 1
ATOM 1303 N N . LEU A 1 161 ? -19.492 4.015 8.962 1.00 90.19 161 LEU A N 1
ATOM 1304 C CA . LEU A 1 161 ? -20.412 4.424 10.027 1.00 90.19 161 LEU A CA 1
ATOM 1305 C C . LEU A 1 161 ? -21.636 5.155 9.476 1.00 90.19 161 LEU A C 1
ATOM 1307 O O . LEU A 1 161 ? -22.747 4.839 9.890 1.00 90.19 161 LEU A O 1
ATOM 1311 N N . THR A 1 162 ? -21.454 6.079 8.530 1.00 91.06 162 THR A N 1
ATOM 1312 C CA . THR A 1 162 ? -22.570 6.788 7.888 1.00 91.06 162 THR A CA 1
ATOM 1313 C C . THR A 1 162 ? -23.517 5.820 7.176 1.00 91.06 162 THR A C 1
ATOM 1315 O O . THR A 1 162 ? -24.723 5.918 7.362 1.00 91.06 162 THR A O 1
ATOM 1318 N N . ASP A 1 163 ? -22.991 4.834 6.446 1.00 89.88 163 ASP A N 1
ATOM 1319 C CA . ASP A 1 163 ? -23.793 3.811 5.756 1.00 89.88 163 ASP A CA 1
ATOM 1320 C C . ASP A 1 163 ? -24.602 2.937 6.733 1.00 89.88 163 ASP A C 1
ATOM 1322 O O . ASP A 1 163 ? -25.782 2.664 6.516 1.00 89.88 163 ASP A O 1
ATOM 1326 N N . VAL A 1 164 ? -24.000 2.529 7.855 1.00 87.12 164 VAL A N 1
ATOM 1327 C CA . VAL A 1 164 ? -24.719 1.807 8.923 1.00 87.12 164 VAL A CA 1
ATOM 1328 C C . VAL A 1 164 ? -25.816 2.682 9.530 1.00 87.12 164 VAL A C 1
ATOM 1330 O O . VAL A 1 164 ? -26.919 2.208 9.805 1.00 87.12 164 VAL A O 1
ATOM 1333 N N . CYS A 1 165 ? -25.525 3.964 9.703 1.00 86.44 165 CYS A N 1
ATOM 1334 C CA . CYS A 1 165 ? -26.446 4.952 10.231 1.00 86.44 165 CYS A CA 1
ATOM 1335 C C . CYS A 1 165 ? -27.660 5.194 9.326 1.00 86.44 165 CYS A C 1
ATOM 1337 O O . CYS A 1 165 ? -28.793 5.179 9.804 1.00 86.44 165 CYS A O 1
ATOM 1339 N N . GLU A 1 166 ? -27.447 5.326 8.017 1.00 88.69 166 GLU A N 1
ATOM 1340 C CA . GLU A 1 166 ? -28.516 5.454 7.017 1.00 88.69 166 GLU A CA 1
ATOM 1341 C C . GLU A 1 166 ? -29.434 4.224 6.984 1.00 88.69 166 GLU A C 1
ATOM 1343 O O . GLU A 1 166 ? -30.628 4.339 6.712 1.00 88.69 166 GLU A O 1
ATOM 1348 N N . ARG A 1 167 ? -28.907 3.045 7.331 1.00 86.62 167 ARG A N 1
ATOM 1349 C CA . ARG A 1 167 ? -29.679 1.797 7.458 1.00 86.62 167 ARG A CA 1
ATOM 1350 C C . ARG A 1 167 ? -30.399 1.647 8.805 1.00 86.62 167 ARG A C 1
ATOM 1352 O O . ARG A 1 167 ? -30.967 0.588 9.064 1.00 86.62 167 ARG A O 1
ATOM 1359 N N . GLY A 1 168 ? -30.387 2.678 9.653 1.00 81.00 168 GLY A N 1
ATOM 1360 C CA . GLY A 1 168 ? -31.051 2.688 10.961 1.00 81.00 168 GLY A CA 1
ATOM 1361 C C . GLY A 1 168 ? -30.240 2.054 12.095 1.00 81.00 168 GLY A C 1
ATOM 1362 O O . GLY A 1 168 ? -30.805 1.733 13.134 1.00 81.00 168 GLY A O 1
ATOM 1363 N N . GLY A 1 169 ? -28.931 1.855 11.907 1.00 74.44 169 GLY A N 1
ATOM 1364 C CA . GLY A 1 169 ? -28.023 1.237 12.879 1.00 74.44 169 GLY A CA 1
ATOM 1365 C C . GLY A 1 169 ? -27.178 2.215 13.706 1.00 74.44 169 GLY A C 1
ATOM 1366 O O . GLY A 1 169 ? -26.174 1.791 14.281 1.00 74.44 169 GLY A O 1
ATOM 1367 N N . CYS A 1 170 ? -27.513 3.512 13.750 1.00 65.44 170 CYS A N 1
ATOM 1368 C CA . CYS A 1 170 ? -26.891 4.415 14.720 1.00 65.44 170 CYS A CA 1
ATOM 1369 C C . CYS A 1 170 ? -27.468 4.098 16.108 1.00 65.44 170 CYS A C 1
ATOM 1371 O O . CYS A 1 170 ? -28.632 4.382 16.342 1.00 65.44 170 CYS A O 1
ATOM 1373 N N . GLU A 1 171 ? -26.652 3.584 17.025 1.00 58.47 171 GLU A N 1
ATOM 1374 C CA . GLU A 1 171 ? -26.966 3.452 18.462 1.00 58.47 171 GLU A CA 1
ATOM 1375 C C . GLU A 1 171 ? -27.865 2.259 18.862 1.00 58.47 171 GLU A C 1
ATOM 1377 O O . GLU A 1 171 ? -29.090 2.299 18.810 1.00 58.47 171 GLU A O 1
ATOM 1382 N N . ASN A 1 172 ? -27.197 1.202 19.340 1.00 44.28 172 ASN A N 1
ATOM 1383 C CA . ASN A 1 172 ? -27.493 0.527 20.610 1.00 44.28 172 ASN A CA 1
ATOM 1384 C C . ASN A 1 172 ? -26.176 0.409 21.386 1.00 44.28 172 ASN A C 1
ATOM 1386 O O . ASN A 1 172 ? -25.131 0.202 20.718 1.00 44.28 172 ASN A O 1
#

pLDDT: mean 86.04, std 10.14, range [44.28, 97.31]

Secondary structure (DSSP, 8-state):
-HHHHHHHHHHH-GGG-TT--TTSTTHHHHHHHHSPPPPPHHHHHHHHHHHHHHHHHHHHHHHHHHHHHHHHHHHHHHTT-HHHHHHHHHHHHHTSSS---HHHHHHHHHHHHHTT-HHHHHHHHHHHHTTS-TTSS-TTHHHHHHHHHHHTT-HHHHHHHHHHHHTT-S--

Organism: NCBI:txid2664684

Nearest PDB structures (foldseek):
  6ok3-assembly1_B  TM=8.618E-01  e=7.231E-05  Oxalobacter formigenes OXCC13
  6ur7-assembly1_A  TM=8.341E-01  e=1.106E-04  Oxalobacter formigenes
  8sxq-assembly2_B  TM=8.397E-01  e=2.326E-04  Legionella pneumophila
  6deh-assembly2_B  TM=8.107E-01  e=2.092E-04  Legionella pneumophila subsp. pneumophila str. Philadelphia 1
  6ork-assembly2_B  TM=7.981E-01  e=3.199E-04  Oxalobacter formigenes OXCC13

Radius of gyration: 33.05 Å; Cα contacts (8 Å, |Δi|>4): 160; chains: 1; bounding box: 49×46×90 Å

InterPro domains:
  IPR006597 Sel1-like repeat [PF08238] (82-117)
  IPR006597 Sel1-like repeat [PF08238] (118-153)
  IPR006597 Sel1-like repeat [SM00671] (82-117)
  IPR006597 Sel1-like repeat [SM00671] (118-154)
  IPR011990 Tetratricopeptide-like helical domain superfamily [G3DSA:1.25.40.10] (70-169)
  IPR050767 Sel1/AlgK [PTHR11102] (77-162)

Foldseek 3Di:
DVVVVVVVCVVPDCVPPPLQDPPDVVRVVVSVVPDDDPDPVVVVVVVVVVVVVVVVVVVVVVLVVQLVVLVVLVVVLVVQDLVSLQVNLVCLCVVGNHDNDNVSSLVSLLSSVVVLDLVSLLVNLVCCVVVVDVPSDDVPVSLVSLVSSVVVPNPVSVVVVVVCVVVVNDDD

Solvent-accessible surface area (backbone atoms only — not comparable to full-atom values): 9333 Å² total; per-residue (Å²): 108,72,67,56,51,51,50,51,50,60,72,68,43,59,89,80,41,93,79,58,56,86,86,44,87,64,31,74,61,55,41,59,69,66,51,76,74,78,79,57,69,67,59,58,50,52,52,50,51,52,53,52,49,52,52,52,49,52,52,50,51,53,57,52,49,45,36,55,50,46,58,55,35,46,54,42,27,72,76,60,42,38,69,30,18,30,52,45,12,51,28,20,57,71,32,57,68,43,76,64,34,60,64,62,12,44,56,29,12,47,60,7,25,77,68,66,34,33,70,21,23,31,52,38,24,52,36,35,75,73,54,71,45,64,84,78,54,60,94,70,51,39,58,54,30,25,53,52,8,28,76,68,68,32,65,69,32,42,51,53,51,51,56,41,35,77,73,70,61,65,83,133

Mean predicted aligned error: 11.35 Å